Protein AF-A0A8K0Q1V3-F1 (afdb_monomer_lite)

Secondary structure (DSSP, 8-state):
-HHHHHHHHHHHHHHHHHHHHHHHHHHHHHHHHHHHHHHHHHHHHHHHHHHHHHHHHHHHHHSSPPPHHHHHHHHHHHHHHHHHHHHHHHHTHHHHHHHHHHT----PPPTTSHHHHS-GGGGGTTTTTTTS--

pLDDT: mean 88.74, std 14.85, range [39.88, 98.25]

Foldseek 3Di:
DVVVVVVVCCVVVVVLVVVLLVVLVVVLVVVLVVQLVVQLVVLVVVLVVVLVVQQCVCCVPVVDGHDPVVVVVSVVVSVVSSVVSNVVSVVCSVVSSVVSSVPDDDDDDDCPDPCNVPPPPCVVVVVVVVPPPD

Radius of gyration: 31.28 Å; chains: 1; bounding box: 56×24×106 Å

Sequence (134 aa):
IEMALRNAENRMMRSIHNDIRSWARNHAQDYVLE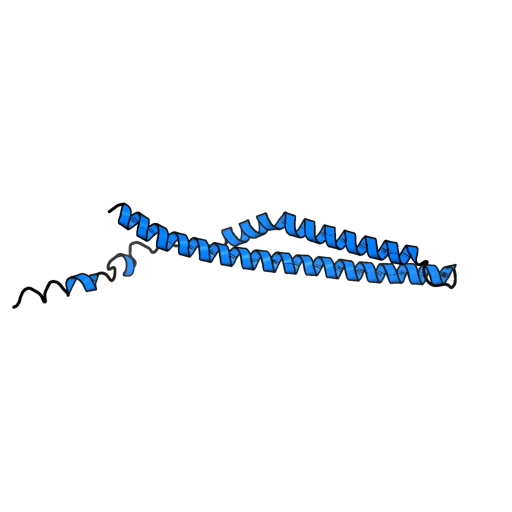YFRLLVERRKTAHSAHLDRITAHSYHYYKAPPHPNQISEAQVSLKNGIDEDWQSSFERYPEILDYYFGLAESTVPAEDEPAVRAPPLTSLRRRRLHHREG

Structure (mmCIF, N/CA/C/O backbone):
data_AF-A0A8K0Q1V3-F1
#
_entry.id   AF-A0A8K0Q1V3-F1
#
loop_
_atom_site.group_PDB
_atom_site.id
_atom_site.type_symbol
_atom_site.label_atom_id
_atom_site.label_alt_id
_atom_site.label_comp_id
_atom_site.label_asym_id
_atom_site.label_entity_id
_atom_site.label_seq_id
_atom_site.pdbx_PDB_ins_code
_atom_site.Cartn_x
_atom_site.Cartn_y
_atom_site.Cartn_z
_atom_site.occupancy
_atom_site.B_iso_or_equiv
_atom_site.auth_seq_id
_atom_site.auth_comp_id
_atom_site.auth_asym_id
_atom_site.auth_atom_id
_atom_site.pdbx_PDB_model_num
ATOM 1 N N . ILE A 1 1 ? -16.379 12.295 43.415 1.00 75.50 1 ILE A N 1
ATOM 2 C CA . ILE A 1 1 ? -17.112 11.461 42.428 1.00 75.50 1 ILE A CA 1
ATOM 3 C C . ILE A 1 1 ? -16.612 11.759 41.019 1.00 75.50 1 ILE A C 1
ATOM 5 O O . ILE A 1 1 ? -16.138 10.847 40.360 1.00 75.50 1 ILE A O 1
ATOM 9 N N . GLU A 1 2 ? -16.588 13.026 40.611 1.00 87.31 2 GLU A N 1
ATOM 10 C CA . GLU A 1 2 ? -16.101 13.474 39.296 1.00 87.31 2 GLU A CA 1
ATOM 11 C C . GLU A 1 2 ? -14.689 12.976 38.931 1.00 87.31 2 GLU A C 1
ATOM 13 O O . GLU A 1 2 ? -14.480 12.418 37.858 1.00 87.31 2 GLU A O 1
ATOM 18 N N . MET A 1 3 ? -13.732 13.039 39.864 1.00 89.25 3 MET A N 1
ATOM 19 C CA . MET A 1 3 ? -12.382 12.495 39.647 1.00 89.25 3 MET A CA 1
ATOM 20 C C . MET A 1 3 ? -12.373 10.971 39.419 1.00 89.25 3 MET A C 1
ATOM 22 O O . MET A 1 3 ? -11.560 10.465 38.652 1.00 89.25 3 MET A O 1
ATOM 26 N N . ALA A 1 4 ? -13.277 10.223 40.061 1.00 87.81 4 ALA A N 1
ATOM 27 C CA . ALA A 1 4 ? -13.370 8.773 39.887 1.00 87.81 4 ALA A CA 1
ATOM 28 C C . ALA A 1 4 ? -13.964 8.408 38.518 1.00 87.81 4 ALA A C 1
ATOM 30 O O . ALA A 1 4 ? -13.436 7.513 37.862 1.00 87.81 4 ALA A O 1
ATOM 31 N N . LEU A 1 5 ? -14.986 9.147 38.068 1.00 87.38 5 LEU A N 1
ATOM 32 C CA . LEU A 1 5 ? -15.550 9.024 36.722 1.00 87.38 5 LEU A CA 1
ATOM 33 C C . LEU A 1 5 ? -14.487 9.324 35.664 1.00 87.38 5 LEU A C 1
ATOM 35 O O . LEU A 1 5 ? -14.198 8.471 34.833 1.00 87.38 5 LEU A O 1
ATOM 39 N N . ARG A 1 6 ? -13.812 10.473 35.776 1.00 90.25 6 ARG A N 1
ATOM 40 C CA . ARG A 1 6 ? -12.746 10.875 34.852 1.00 90.25 6 ARG A CA 1
ATOM 41 C C . ARG A 1 6 ? -11.605 9.856 34.801 1.00 90.25 6 ARG A C 1
ATOM 43 O O . ARG A 1 6 ? -11.020 9.627 33.747 1.00 90.25 6 ARG A O 1
ATOM 50 N N . ASN A 1 7 ? -11.276 9.222 35.926 1.00 87.25 7 ASN A N 1
ATOM 51 C CA . ASN A 1 7 ? -10.254 8.175 35.983 1.00 87.25 7 ASN A CA 1
ATOM 52 C C . ASN A 1 7 ? -10.706 6.845 35.360 1.00 87.25 7 ASN A C 1
ATOM 54 O O . ASN A 1 7 ? -9.859 6.102 34.861 1.00 87.25 7 ASN A O 1
ATOM 58 N N . ALA A 1 8 ? -11.994 6.508 35.432 1.00 87.88 8 ALA A N 1
ATOM 59 C CA . ALA A 1 8 ? -12.557 5.327 34.780 1.00 87.88 8 ALA A CA 1
ATOM 60 C C . ALA A 1 8 ? -12.685 5.550 33.264 1.00 87.88 8 ALA A C 1
ATOM 62 O O . ALA A 1 8 ? -12.206 4.732 32.482 1.00 87.88 8 ALA A O 1
ATOM 63 N N . GLU A 1 9 ? -13.212 6.707 32.865 1.00 88.81 9 GLU A N 1
ATOM 64 C CA . GLU A 1 9 ? -13.344 7.143 31.475 1.00 88.81 9 GLU A CA 1
ATOM 65 C C . GLU A 1 9 ? -11.986 7.182 30.773 1.00 88.81 9 GLU A C 1
ATOM 67 O O . GLU A 1 9 ? -11.811 6.540 29.744 1.00 88.81 9 GLU A O 1
ATOM 72 N N . ASN A 1 10 ? -10.980 7.838 31.366 1.00 90.88 10 ASN A N 1
ATOM 73 C CA . ASN A 1 10 ? -9.637 7.872 30.784 1.00 90.88 10 ASN A CA 1
ATOM 74 C C . ASN A 1 10 ? -9.053 6.472 30.582 1.00 90.88 10 ASN A C 1
ATOM 76 O O . ASN A 1 10 ? -8.346 6.258 29.606 1.00 90.88 10 ASN A O 1
ATOM 80 N N . ARG A 1 11 ? -9.301 5.525 31.492 1.00 87.75 11 ARG A N 1
ATOM 81 C CA . ARG A 1 11 ? -8.778 4.161 31.343 1.00 87.75 11 ARG A CA 1
ATOM 82 C C . ARG A 1 11 ? -9.442 3.436 30.180 1.00 87.75 11 ARG A C 1
ATOM 84 O O . ARG A 1 11 ? -8.736 2.899 29.333 1.00 87.75 11 ARG A O 1
ATOM 91 N N . MET A 1 12 ? -10.771 3.463 30.127 1.00 89.56 12 MET A N 1
ATOM 92 C CA . MET A 1 12 ? -11.535 2.785 29.081 1.00 89.56 12 MET A CA 1
ATOM 93 C C . MET A 1 12 ? -11.310 3.436 27.711 1.00 89.56 12 MET A C 1
ATOM 95 O O . MET A 1 12 ? -10.876 2.770 26.774 1.00 89.56 12 MET A O 1
ATOM 99 N N . MET A 1 13 ? -11.529 4.750 27.609 1.00 90.06 13 MET A N 1
ATOM 100 C CA . MET A 1 13 ? -11.473 5.483 26.342 1.00 90.06 13 MET A CA 1
ATOM 101 C C . MET A 1 13 ? -10.072 5.492 25.742 1.00 90.06 13 MET A C 1
ATOM 103 O O . MET A 1 13 ? -9.936 5.352 24.530 1.00 90.06 13 MET A O 1
ATOM 107 N N . ARG A 1 14 ? -9.013 5.605 26.561 1.00 89.94 14 ARG A N 1
ATOM 108 C CA . ARG A 1 14 ? -7.638 5.524 26.040 1.00 89.94 14 ARG A CA 1
ATOM 109 C C . ARG A 1 14 ? -7.317 4.139 25.498 1.00 89.94 14 ARG A C 1
ATOM 111 O O . ARG A 1 14 ? -6.651 4.068 24.473 1.00 89.94 14 ARG A O 1
ATOM 118 N N . SER A 1 15 ? -7.763 3.070 26.164 1.00 90.06 15 SER A N 1
ATOM 119 C CA . SER A 1 15 ? -7.543 1.705 25.670 1.00 90.06 15 SER A CA 1
ATOM 120 C C . SER A 1 15 ? -8.217 1.521 24.315 1.00 90.06 15 SER A C 1
ATOM 122 O O . SER A 1 15 ? -7.532 1.255 23.336 1.00 90.06 15 SER A O 1
ATOM 124 N N . ILE A 1 16 ? -9.522 1.805 24.238 1.00 89.94 16 ILE A N 1
ATOM 125 C CA . ILE A 1 16 ? -10.313 1.663 23.007 1.00 89.94 16 ILE A CA 1
ATOM 126 C C . ILE A 1 16 ? -9.719 2.504 21.874 1.00 89.94 16 ILE A C 1
ATOM 128 O O . ILE A 1 16 ? -9.507 2.006 20.772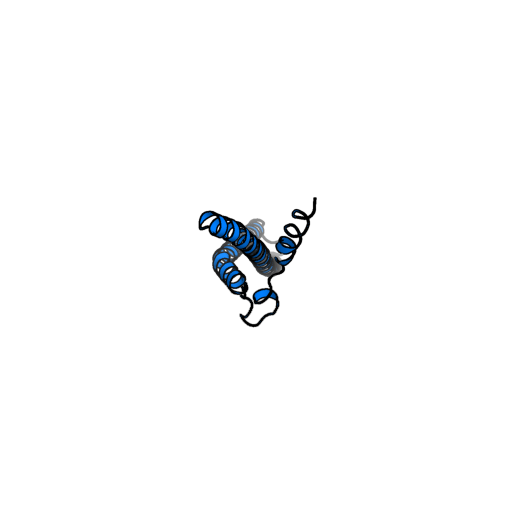 1.00 89.94 16 ILE A O 1
ATOM 132 N N . HIS A 1 17 ? -9.387 3.769 22.144 1.00 92.00 17 HIS A N 1
ATOM 133 C CA . HIS A 1 17 ? -8.765 4.636 21.147 1.00 92.00 17 HIS A CA 1
ATOM 134 C C . HIS A 1 17 ? -7.425 4.077 20.647 1.00 92.00 17 HIS A C 1
ATOM 136 O O . HIS A 1 17 ? -7.152 4.122 19.450 1.00 92.00 17 HIS A O 1
ATOM 142 N N . ASN A 1 18 ? -6.577 3.558 21.538 1.00 93.81 18 ASN A N 1
ATOM 143 C CA . ASN A 1 18 ? -5.283 3.001 21.151 1.00 93.81 18 ASN A CA 1
ATOM 144 C C . ASN A 1 18 ? -5.431 1.717 20.328 1.00 93.81 18 ASN A C 1
ATOM 146 O O . ASN A 1 18 ? -4.682 1.538 19.363 1.00 93.81 18 ASN A O 1
ATOM 150 N N . ASP A 1 19 ? -6.395 0.867 20.678 1.00 94.06 19 ASP A N 1
ATOM 151 C CA . ASP A 1 19 ? -6.685 -0.376 19.967 1.00 94.06 19 ASP A CA 1
ATOM 152 C C . ASP A 1 19 ? -7.193 -0.073 18.551 1.00 94.06 19 ASP A C 1
ATOM 154 O O . ASP A 1 19 ? -6.606 -0.541 17.572 1.00 94.06 19 ASP A O 1
ATOM 158 N N . ILE A 1 20 ? -8.192 0.812 18.427 1.00 95.31 20 ILE A N 1
ATOM 159 C CA . ILE A 1 20 ? -8.733 1.264 17.135 1.00 95.31 20 ILE A CA 1
ATOM 160 C C . ILE A 1 20 ? -7.638 1.926 16.296 1.00 95.31 20 ILE A C 1
ATOM 162 O O . ILE A 1 20 ? -7.455 1.579 15.132 1.00 95.31 20 ILE A O 1
ATOM 166 N N . ARG A 1 21 ? -6.867 2.852 16.879 1.00 96.38 21 ARG A N 1
ATOM 167 C CA . ARG A 1 21 ? -5.784 3.551 16.175 1.00 96.38 21 ARG A CA 1
ATOM 168 C C . ARG A 1 21 ? -4.738 2.583 15.636 1.00 96.38 21 ARG A C 1
ATOM 170 O O . ARG A 1 21 ? -4.284 2.752 14.506 1.00 96.38 21 ARG A O 1
ATOM 177 N N . SER A 1 22 ? -4.320 1.613 16.445 1.00 96.81 22 SER A N 1
ATOM 178 C CA . SER A 1 22 ? -3.312 0.630 16.041 1.00 96.81 22 SER A CA 1
ATOM 179 C C . SER A 1 22 ? -3.856 -0.283 14.947 1.00 96.81 22 SER A C 1
ATOM 181 O O . SER A 1 22 ? -3.178 -0.501 13.945 1.00 96.81 22 SER A O 1
ATOM 183 N N . TRP A 1 23 ? -5.097 -0.751 15.095 1.00 97.25 23 TRP A N 1
ATOM 184 C CA . TRP A 1 23 ? -5.775 -1.570 14.095 1.00 97.25 23 TRP A CA 1
ATOM 185 C C . TRP A 1 23 ? -5.920 -0.833 12.756 1.00 97.25 23 TRP A C 1
ATOM 187 O O . TRP A 1 23 ? -5.436 -1.336 11.742 1.00 97.25 23 TRP A O 1
ATOM 197 N N . ALA A 1 24 ? -6.487 0.376 12.752 1.00 97.81 24 ALA A N 1
ATOM 198 C CA . ALA A 1 24 ? -6.711 1.162 11.539 1.00 97.81 24 ALA A CA 1
ATOM 199 C C . ALA A 1 24 ? -5.393 1.514 10.838 1.00 97.81 24 ALA A C 1
ATOM 201 O O . ALA A 1 24 ? -5.273 1.357 9.625 1.00 97.81 24 ALA A O 1
ATOM 202 N N . ARG A 1 25 ? -4.370 1.920 11.604 1.00 97.31 25 ARG A N 1
ATOM 203 C CA . ARG A 1 25 ? -3.039 2.215 11.060 1.00 97.31 25 ARG A CA 1
ATOM 204 C C . ARG A 1 25 ? -2.424 1.003 10.363 1.00 97.31 25 ARG A C 1
ATOM 206 O O . ARG A 1 25 ? -1.899 1.160 9.266 1.00 97.31 25 ARG A O 1
ATOM 213 N N . ASN A 1 26 ? -2.455 -0.169 10.996 1.00 97.75 26 ASN A N 1
ATOM 214 C CA . ASN A 1 26 ? -1.841 -1.370 10.429 1.00 97.75 26 ASN A CA 1
ATOM 215 C C . ASN A 1 26 ? -2.521 -1.758 9.112 1.00 97.75 26 ASN A C 1
ATOM 217 O O . ASN A 1 26 ? -1.842 -1.942 8.108 1.00 97.75 26 ASN A O 1
ATOM 221 N N . HIS A 1 27 ? -3.856 -1.769 9.084 1.00 98.06 27 HIS A N 1
ATOM 222 C CA . HIS A 1 27 ? -4.599 -2.123 7.874 1.00 98.06 27 HIS A CA 1
ATOM 223 C C . HIS A 1 27 ? -4.420 -1.092 6.754 1.00 98.06 27 HIS A C 1
ATOM 225 O O . HIS A 1 27 ? -4.221 -1.470 5.601 1.00 98.06 27 HIS A O 1
ATOM 231 N N . ALA A 1 28 ? -4.426 0.204 7.081 1.00 97.56 28 ALA A N 1
ATOM 232 C CA . ALA A 1 28 ? -4.161 1.257 6.105 1.00 97.56 28 ALA A CA 1
ATOM 233 C C . ALA A 1 28 ? -2.753 1.140 5.506 1.00 97.56 28 ALA A C 1
ATOM 235 O O . ALA A 1 28 ? -2.578 1.274 4.294 1.00 97.56 28 ALA A O 1
ATOM 236 N N . GLN A 1 29 ? -1.749 0.869 6.346 1.00 96.44 29 GLN A N 1
ATOM 237 C CA . GLN A 1 29 ? -0.369 0.683 5.912 1.00 96.44 29 GLN A CA 1
ATOM 238 C C . GLN A 1 29 ? -0.234 -0.539 4.996 1.00 96.44 29 GLN A C 1
ATOM 240 O O . GLN A 1 29 ? 0.363 -0.427 3.926 1.00 96.44 29 GLN A O 1
ATOM 245 N N . ASP A 1 30 ? -0.807 -1.677 5.385 1.00 97.06 30 ASP A N 1
ATOM 246 C CA . ASP A 1 30 ? -0.767 -2.901 4.584 1.00 97.06 30 ASP A CA 1
ATOM 247 C C . ASP A 1 30 ? -1.436 -2.694 3.222 1.00 97.06 30 ASP A C 1
ATOM 249 O O . ASP A 1 30 ? -0.865 -3.051 2.190 1.00 97.06 30 ASP A O 1
ATOM 253 N N . TYR A 1 31 ? -2.598 -2.036 3.203 1.00 96.88 31 TYR A N 1
ATOM 254 C CA . TYR A 1 31 ? -3.316 -1.727 1.971 1.00 96.88 31 TYR A CA 1
ATOM 255 C C . TYR A 1 31 ? -2.507 -0.820 1.034 1.00 96.88 31 TYR A C 1
ATOM 257 O O . TYR A 1 31 ? -2.385 -1.118 -0.155 1.00 96.88 31 TYR A O 1
ATOM 265 N N . VAL A 1 32 ? -1.932 0.278 1.543 1.00 96.38 32 VAL A N 1
ATOM 266 C CA . VAL A 1 32 ? -1.142 1.204 0.711 1.00 96.38 32 VAL A CA 1
ATOM 267 C C . VAL A 1 32 ? 0.118 0.542 0.173 1.00 96.38 32 VAL A C 1
ATOM 269 O O . VAL A 1 32 ? 0.450 0.732 -0.997 1.00 96.38 32 VAL A O 1
ATOM 272 N N . LEU A 1 33 ? 0.801 -0.265 0.987 1.00 96.12 33 LEU A N 1
ATOM 273 C CA . LEU A 1 33 ? 1.980 -0.998 0.533 1.00 96.12 33 LEU A CA 1
ATOM 274 C C . LEU A 1 33 ? 1.628 -2.020 -0.547 1.00 96.12 33 LEU A C 1
ATOM 276 O O . LEU A 1 33 ? 2.366 -2.141 -1.524 1.00 96.12 33 LEU A O 1
ATOM 280 N N . GLU A 1 34 ? 0.513 -2.731 -0.403 1.00 96.44 34 GLU A N 1
ATOM 281 C CA . GLU A 1 34 ? 0.081 -3.699 -1.407 1.00 96.44 34 GLU A CA 1
ATOM 282 C C . GLU A 1 34 ? -0.335 -3.020 -2.713 1.00 96.44 34 GLU A C 1
ATOM 284 O O . GLU A 1 34 ? 0.108 -3.413 -3.793 1.00 96.44 34 GLU A O 1
ATOM 289 N N . TYR A 1 35 ? -1.101 -1.933 -2.626 1.00 95.81 35 TYR A N 1
ATOM 290 C CA . TYR A 1 35 ? -1.465 -1.137 -3.792 1.00 95.81 35 TYR A CA 1
ATOM 291 C C . TYR A 1 35 ? -0.228 -0.593 -4.524 1.00 95.81 35 TYR A C 1
ATOM 293 O O . TYR A 1 35 ? -0.124 -0.722 -5.745 1.00 95.81 35 TYR A O 1
ATOM 301 N N . PHE A 1 36 ? 0.750 -0.059 -3.788 1.00 97.38 36 PHE A N 1
ATOM 302 C CA . PHE A 1 36 ? 2.008 0.415 -4.362 1.00 97.38 36 PHE A CA 1
ATOM 303 C C . PHE A 1 36 ? 2.794 -0.708 -5.056 1.00 97.38 36 PHE A C 1
ATOM 305 O O . PHE A 1 36 ? 3.285 -0.514 -6.169 1.00 97.38 36 PHE A O 1
ATOM 312 N N . ARG A 1 37 ? 2.874 -1.909 -4.460 1.00 97.25 37 ARG A N 1
ATOM 313 C CA . ARG A 1 37 ? 3.523 -3.070 -5.100 1.00 97.25 37 ARG A CA 1
ATOM 314 C C . ARG A 1 37 ? 2.895 -3.390 -6.454 1.00 97.25 37 ARG A C 1
ATOM 316 O O . ARG A 1 37 ? 3.629 -3.605 -7.415 1.00 97.25 37 ARG A O 1
ATOM 323 N N . LEU A 1 38 ? 1.566 -3.364 -6.557 1.00 97.50 38 LEU A N 1
ATOM 324 C CA . LEU A 1 38 ? 0.869 -3.600 -7.826 1.00 97.50 38 LEU A CA 1
ATOM 325 C C . LEU A 1 38 ? 1.253 -2.570 -8.901 1.00 97.50 38 LEU A C 1
ATOM 327 O O . LEU A 1 38 ? 1.459 -2.939 -10.061 1.00 97.50 38 LEU A O 1
ATOM 331 N N . LEU A 1 39 ? 1.387 -1.293 -8.530 1.00 97.38 39 LEU A N 1
ATOM 332 C CA . LEU A 1 39 ? 1.828 -0.236 -9.449 1.00 97.38 39 LEU A CA 1
ATOM 333 C C . LEU A 1 39 ? 3.268 -0.466 -9.926 1.00 97.38 39 LEU A C 1
ATOM 335 O O . LEU A 1 39 ? 3.534 -0.438 -11.131 1.00 97.38 39 LEU A O 1
ATOM 339 N N . VAL A 1 40 ? 4.172 -0.791 -8.999 1.00 97.88 40 VAL A N 1
ATOM 340 C CA . VAL A 1 40 ? 5.576 -1.091 -9.307 1.00 97.88 40 VAL A CA 1
ATOM 341 C C . VAL A 1 40 ? 5.694 -2.277 -10.262 1.00 97.88 40 VAL A C 1
ATOM 343 O O . VAL A 1 40 ? 6.420 -2.193 -11.254 1.00 97.88 40 VAL A O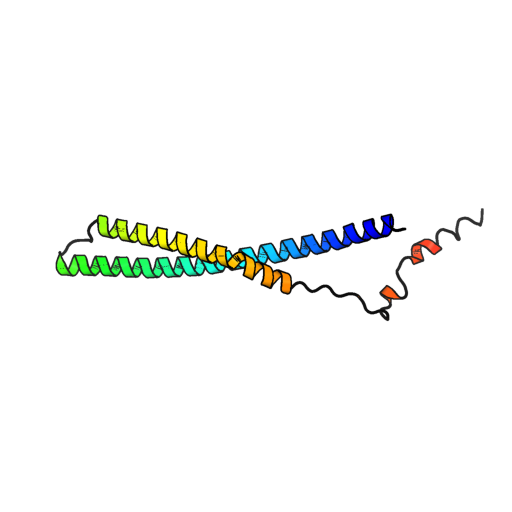 1
ATOM 346 N N . GLU A 1 41 ? 4.967 -3.369 -10.020 1.00 98.19 41 GLU A N 1
ATOM 347 C CA . GLU A 1 41 ? 4.999 -4.545 -10.897 1.00 98.19 41 GLU A CA 1
ATOM 348 C C . GLU A 1 41 ? 4.447 -4.236 -12.297 1.00 98.19 41 GLU A C 1
ATOM 350 O O . GLU A 1 41 ? 5.023 -4.650 -13.313 1.00 98.19 41 GLU A O 1
ATOM 355 N N . ARG A 1 42 ? 3.394 -3.413 -12.385 1.00 97.94 42 ARG A N 1
ATOM 356 C CA . ARG A 1 42 ? 2.886 -2.920 -13.671 1.00 97.94 42 ARG A CA 1
ATOM 357 C C . ARG A 1 42 ? 3.934 -2.083 -14.409 1.00 97.94 42 ARG A C 1
ATOM 359 O O . ARG A 1 42 ? 4.123 -2.284 -15.612 1.00 97.94 42 ARG A O 1
ATOM 366 N N . ARG A 1 43 ? 4.639 -1.174 -13.723 1.00 97.56 43 ARG A N 1
ATOM 367 C CA . ARG A 1 43 ? 5.699 -0.360 -14.345 1.00 97.56 43 ARG A CA 1
ATOM 368 C C . ARG A 1 43 ? 6.896 -1.191 -14.776 1.00 97.56 43 ARG A C 1
ATOM 370 O O . ARG A 1 43 ? 7.375 -0.992 -15.887 1.00 97.56 43 ARG A O 1
ATOM 377 N N . LYS A 1 44 ? 7.343 -2.157 -13.970 1.00 98.19 44 LYS A N 1
ATOM 378 C CA . LYS A 1 44 ? 8.418 -3.088 -14.358 1.00 98.19 44 LYS A CA 1
ATOM 379 C C . LYS A 1 44 ? 8.058 -3.875 -15.615 1.00 98.19 44 LYS A C 1
ATOM 381 O O . LYS A 1 44 ? 8.884 -3.997 -16.516 1.00 98.19 44 LYS A O 1
ATOM 386 N N . THR A 1 45 ? 6.816 -4.346 -15.709 1.00 98.25 45 THR A N 1
ATOM 387 C CA . THR A 1 45 ? 6.316 -5.051 -16.898 1.00 98.25 45 THR A CA 1
ATOM 388 C C . THR A 1 45 ? 6.340 -4.143 -18.131 1.00 98.25 45 THR A C 1
ATOM 390 O O . THR A 1 45 ? 6.863 -4.525 -19.179 1.00 98.25 45 THR A O 1
ATOM 393 N N . ALA A 1 46 ? 5.827 -2.914 -18.006 1.00 97.75 46 ALA A N 1
ATOM 394 C CA . ALA A 1 46 ? 5.844 -1.933 -19.092 1.00 97.75 46 ALA A CA 1
ATOM 395 C C . ALA A 1 46 ? 7.274 -1.549 -19.514 1.00 97.75 46 ALA A C 1
ATOM 397 O O . ALA A 1 46 ? 7.553 -1.418 -20.706 1.00 97.75 46 ALA A O 1
ATOM 398 N N . HIS A 1 47 ? 8.185 -1.417 -18.548 1.00 98.19 47 HIS A N 1
ATOM 399 C CA . HIS A 1 47 ? 9.601 -1.142 -18.778 1.00 98.19 47 HIS A CA 1
ATOM 400 C C . HIS A 1 47 ? 10.290 -2.275 -19.534 1.00 98.19 47 HIS A C 1
ATOM 402 O O . HIS A 1 47 ? 10.968 -2.016 -20.523 1.00 98.19 47 HIS A O 1
ATOM 408 N N . SER A 1 48 ? 10.060 -3.531 -19.140 1.00 98.25 48 SER A N 1
ATOM 409 C CA . SER A 1 48 ? 10.584 -4.695 -19.868 1.00 98.25 48 SER A CA 1
ATOM 410 C C . SER A 1 48 ? 10.131 -4.679 -21.329 1.00 98.25 48 SER A C 1
ATOM 412 O O . SER A 1 48 ? 10.959 -4.745 -22.233 1.00 98.25 48 SER A O 1
ATOM 414 N N . ALA A 1 49 ? 8.832 -4.476 -21.574 1.00 98.12 49 ALA A N 1
ATOM 415 C CA . ALA A 1 49 ? 8.295 -4.390 -22.931 1.00 98.12 49 ALA A CA 1
ATOM 416 C C . ALA A 1 49 ? 8.871 -3.200 -23.727 1.00 98.12 49 ALA A C 1
ATOM 418 O O . ALA A 1 49 ? 9.021 -3.266 -24.951 1.00 98.12 49 ALA A O 1
ATOM 419 N N . HIS A 1 50 ? 9.193 -2.093 -23.052 1.00 97.62 50 HIS A N 1
ATOM 420 C CA . HIS A 1 50 ? 9.864 -0.959 -23.676 1.00 97.62 50 HIS A CA 1
ATOM 421 C C . HIS A 1 50 ? 11.305 -1.300 -24.080 1.00 97.62 50 HIS A C 1
ATOM 423 O O . HIS A 1 50 ? 11.683 -1.013 -25.220 1.00 97.62 50 HIS A O 1
ATOM 429 N N . LEU A 1 51 ? 12.070 -1.958 -23.200 1.00 97.56 51 LEU A N 1
ATOM 430 C CA . LEU A 1 51 ? 13.427 -2.430 -23.487 1.00 97.56 51 LEU A CA 1
ATOM 431 C C . LEU A 1 51 ? 13.455 -3.413 -24.667 1.00 97.56 51 LEU A C 1
ATOM 433 O O . LEU A 1 51 ? 14.309 -3.298 -25.551 1.00 97.56 51 LEU A O 1
ATOM 437 N N . ASP A 1 52 ? 12.484 -4.322 -24.742 1.00 97.56 52 ASP A N 1
ATOM 438 C CA . ASP A 1 52 ? 12.352 -5.249 -25.868 1.00 97.56 52 ASP A CA 1
ATOM 439 C C . ASP A 1 52 ? 12.119 -4.494 -27.183 1.00 97.56 52 ASP A C 1
ATOM 441 O O . ASP A 1 52 ? 12.761 -4.772 -28.199 1.00 97.56 52 ASP A O 1
ATOM 445 N N . ARG A 1 53 ? 11.254 -3.470 -27.163 1.00 96.44 53 ARG A N 1
ATOM 446 C CA . ARG A 1 53 ? 10.954 -2.647 -28.344 1.00 96.44 53 ARG A CA 1
ATOM 447 C C . ARG A 1 53 ? 12.178 -1.877 -28.840 1.00 96.44 53 ARG A C 1
ATOM 449 O O . ARG A 1 53 ? 12.438 -1.885 -30.043 1.00 96.44 53 ARG A O 1
ATOM 456 N N . ILE A 1 54 ? 12.929 -1.218 -27.954 1.00 96.44 54 ILE A N 1
ATOM 457 C CA . ILE A 1 54 ? 14.135 -0.469 -28.361 1.00 96.44 54 ILE A CA 1
ATOM 458 C C . ILE A 1 54 ? 15.244 -1.408 -28.845 1.00 96.44 54 ILE A C 1
ATOM 460 O O . ILE A 1 54 ? 15.976 -1.059 -29.774 1.00 96.44 54 ILE A O 1
ATOM 464 N N . THR A 1 55 ? 15.325 -2.617 -28.283 1.00 96.00 55 THR A N 1
ATOM 465 C CA . THR A 1 55 ? 16.267 -3.661 -28.706 1.00 96.00 55 THR A CA 1
ATOM 466 C C . THR A 1 55 ? 15.933 -4.162 -30.101 1.00 96.00 55 THR A C 1
ATOM 468 O O . THR A 1 55 ? 16.791 -4.131 -30.984 1.00 96.00 55 THR A O 1
ATOM 471 N N . ALA A 1 56 ? 14.674 -4.533 -30.338 1.00 95.75 56 ALA A N 1
ATOM 472 C CA . ALA A 1 56 ? 14.204 -4.961 -31.649 1.00 95.75 56 ALA A CA 1
ATOM 473 C C . ALA A 1 56 ? 14.384 -3.862 -32.707 1.00 95.75 56 ALA A C 1
ATOM 475 O O . ALA A 1 56 ? 14.879 -4.135 -33.799 1.00 95.75 56 ALA A O 1
ATOM 476 N N . HIS A 1 57 ? 14.047 -2.612 -32.372 1.00 95.25 57 HIS A N 1
ATOM 477 C CA . HIS A 1 57 ? 14.241 -1.465 -33.258 1.00 95.25 57 HIS A CA 1
ATOM 478 C C . HIS A 1 57 ? 15.719 -1.282 -33.627 1.00 95.25 57 HIS A C 1
ATOM 480 O O . HIS A 1 57 ? 16.066 -1.210 -34.806 1.00 95.25 57 HIS A O 1
ATOM 486 N N . SER A 1 58 ? 16.604 -1.264 -32.629 1.00 94.88 58 SER A N 1
ATOM 487 C CA . SER A 1 58 ? 18.039 -1.060 -32.851 1.00 94.88 58 SER A CA 1
ATOM 488 C C . SER A 1 58 ? 18.646 -2.166 -33.711 1.00 94.88 58 SER A C 1
ATOM 490 O O . SER A 1 58 ? 19.359 -1.888 -34.678 1.00 94.88 58 SER A O 1
ATOM 492 N N . TYR A 1 59 ? 18.279 -3.419 -33.442 1.00 95.31 59 TYR A N 1
ATOM 493 C CA . TYR A 1 59 ? 18.756 -4.553 -34.223 1.00 95.31 59 TYR A CA 1
ATOM 494 C C . TYR A 1 59 ? 18.189 -4.564 -35.649 1.00 95.31 59 TYR A C 1
ATOM 496 O O . TYR A 1 59 ? 18.891 -4.909 -36.600 1.00 95.31 59 TYR A O 1
ATOM 504 N N . HIS A 1 60 ? 16.931 -4.157 -35.834 1.00 95.81 60 HIS A N 1
ATOM 505 C CA . HIS A 1 60 ? 16.309 -4.111 -37.153 1.00 95.81 60 HIS A CA 1
ATOM 506 C C . HIS A 1 60 ? 17.034 -3.132 -38.088 1.00 95.81 60 HIS A C 1
ATOM 508 O O . HIS A 1 60 ? 17.431 -3.538 -39.184 1.00 95.81 60 HIS A O 1
ATOM 514 N N . TYR A 1 61 ? 17.257 -1.893 -37.633 1.00 95.00 61 TYR A N 1
ATOM 515 C CA . TYR A 1 61 ? 17.793 -0.802 -38.456 1.00 95.00 61 TYR A CA 1
ATOM 516 C C . TYR A 1 61 ? 19.318 -0.709 -38.462 1.00 95.00 61 TYR A C 1
ATOM 518 O O . TYR A 1 61 ? 19.906 -0.463 -39.511 1.00 95.00 61 TYR A O 1
ATOM 526 N N . TYR A 1 62 ? 19.963 -0.926 -37.316 1.00 93.31 62 TYR A N 1
ATOM 527 C CA . TYR A 1 62 ? 21.402 -0.696 -37.157 1.00 93.31 62 TYR A CA 1
ATOM 5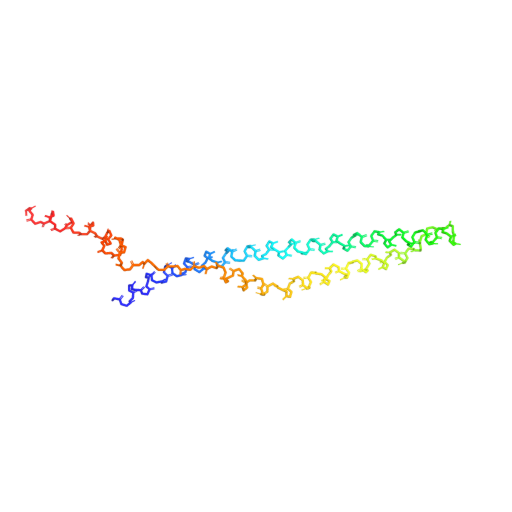28 C C . TYR A 1 62 ? 22.211 -1.990 -37.030 1.00 93.31 62 TYR A C 1
ATOM 530 O O . TYR A 1 62 ? 23.436 -1.927 -36.984 1.00 93.31 62 TYR A O 1
ATOM 538 N N . LYS A 1 63 ? 21.550 -3.163 -36.966 1.00 95.50 63 LYS A N 1
ATOM 539 C CA . LYS A 1 63 ? 22.188 -4.478 -36.722 1.00 95.50 63 LYS A CA 1
ATOM 540 C C . LYS A 1 63 ? 23.095 -4.471 -35.485 1.00 95.50 63 LYS A C 1
ATOM 542 O O . LYS A 1 63 ? 24.068 -5.213 -35.404 1.00 95.50 63 LYS A O 1
ATOM 547 N N . ALA A 1 64 ? 22.750 -3.622 -34.524 1.00 93.50 64 ALA A N 1
ATOM 548 C CA . ALA A 1 64 ? 23.524 -3.330 -33.334 1.00 93.50 64 ALA A CA 1
ATOM 549 C C . ALA A 1 64 ? 22.590 -3.278 -32.114 1.00 93.50 64 ALA A C 1
ATOM 551 O O . ALA A 1 64 ? 21.381 -3.066 -32.272 1.00 93.50 64 ALA A O 1
ATOM 552 N N . PRO A 1 65 ? 23.120 -3.483 -30.896 1.00 93.00 65 PRO A N 1
ATOM 553 C CA . PRO A 1 65 ? 22.353 -3.263 -29.675 1.00 93.00 65 PRO A CA 1
ATOM 554 C C . PRO A 1 65 ? 21.933 -1.785 -29.526 1.00 93.00 65 PRO A C 1
ATOM 556 O O . PRO A 1 65 ? 22.527 -0.912 -30.167 1.00 93.00 65 PRO A O 1
ATOM 559 N N . PRO A 1 66 ? 20.934 -1.486 -28.670 1.00 94.50 66 PRO A N 1
ATOM 560 C CA . PRO A 1 66 ? 20.560 -0.114 -28.337 1.00 94.50 66 PRO A CA 1
ATOM 561 C C . PRO A 1 66 ? 21.733 0.717 -27.838 1.00 94.50 66 PRO A C 1
ATOM 563 O O . PRO A 1 66 ? 22.640 0.213 -27.170 1.00 94.50 66 PRO A O 1
ATOM 566 N N . HIS A 1 67 ? 21.676 2.018 -28.110 1.00 94.38 67 HIS A N 1
ATOM 567 C CA . HIS A 1 67 ? 22.683 2.938 -27.604 1.00 94.38 67 HIS A CA 1
ATOM 568 C C . HIS A 1 67 ? 22.614 2.997 -26.064 1.00 94.38 67 HIS A C 1
ATOM 570 O O . HIS A 1 67 ? 21.509 3.099 -25.521 1.00 94.38 67 HIS A O 1
ATOM 576 N N . PRO A 1 68 ? 23.749 3.009 -25.336 1.00 95.06 68 PRO A N 1
ATOM 577 C CA . PRO A 1 68 ? 23.753 3.043 -23.870 1.00 95.06 68 PRO A CA 1
ATOM 578 C C . PRO A 1 68 ? 22.895 4.161 -23.261 1.00 95.06 68 PRO A C 1
ATOM 580 O O . PRO A 1 68 ? 22.221 3.941 -22.257 1.00 95.06 68 PRO A O 1
ATOM 583 N N . ASN A 1 69 ? 22.848 5.337 -23.900 1.00 95.75 69 ASN A N 1
ATOM 584 C CA . ASN A 1 69 ? 21.995 6.445 -23.447 1.00 95.75 69 ASN A CA 1
ATOM 585 C C . ASN A 1 69 ? 20.501 6.095 -23.470 1.00 95.75 69 ASN A C 1
ATOM 587 O O . ASN A 1 69 ? 19.804 6.456 -22.534 1.00 95.75 69 ASN A O 1
ATOM 591 N N . GLN A 1 70 ? 20.017 5.342 -24.464 1.00 94.62 70 GLN A N 1
ATOM 592 C CA . GLN A 1 70 ? 18.604 4.939 -24.533 1.00 94.62 70 GLN A CA 1
ATOM 593 C C . GLN A 1 70 ? 18.236 4.008 -23.375 1.00 94.62 70 GLN A C 1
ATOM 595 O O . GLN A 1 70 ? 17.162 4.120 -22.791 1.00 94.62 70 GLN A O 1
ATOM 600 N N . ILE A 1 71 ? 19.152 3.105 -23.013 1.00 96.31 71 ILE A N 1
ATOM 601 C CA . ILE A 1 71 ? 18.977 2.233 -21.849 1.00 96.31 71 ILE A CA 1
ATOM 602 C C . ILE A 1 71 ? 18.974 3.065 -20.566 1.00 96.31 71 ILE A C 1
ATOM 604 O O . ILE A 1 71 ? 18.101 2.881 -19.723 1.00 96.31 71 ILE A O 1
ATOM 608 N N . SER A 1 72 ? 19.921 3.996 -20.429 1.00 96.88 72 SER A N 1
ATOM 609 C CA . SER A 1 72 ? 20.009 4.891 -19.272 1.00 96.88 72 SER A CA 1
ATOM 610 C C . SER A 1 72 ? 18.734 5.725 -19.093 1.00 96.88 72 SER A C 1
ATOM 612 O O . SER A 1 72 ? 18.155 5.748 -18.009 1.00 96.88 72 SER A O 1
ATOM 614 N N . GLU A 1 73 ? 18.238 6.337 -20.168 1.00 97.00 73 GLU A N 1
ATOM 615 C CA . GLU A 1 73 ? 16.993 7.112 -20.182 1.00 97.00 73 GLU A CA 1
ATOM 616 C C . GLU A 1 73 ? 15.788 6.263 -19.764 1.00 97.00 73 GLU A C 1
ATOM 618 O O . GLU A 1 73 ? 14.993 6.693 -18.925 1.00 97.00 73 GLU A O 1
ATOM 623 N N . ALA A 1 74 ? 15.682 5.030 -20.271 1.00 97.31 74 ALA A N 1
ATOM 624 C CA . ALA A 1 74 ? 14.625 4.109 -19.869 1.00 97.31 74 ALA A CA 1
ATOM 625 C C . ALA A 1 74 ? 14.690 3.788 -18.363 1.00 97.31 74 ALA A C 1
ATOM 627 O O . ALA A 1 74 ? 13.659 3.757 -17.693 1.00 97.31 74 ALA A O 1
ATOM 628 N N . GLN A 1 75 ? 15.887 3.582 -17.800 1.00 97.38 75 GLN A N 1
ATOM 629 C CA . GLN A 1 75 ? 16.055 3.315 -16.363 1.00 97.38 75 GLN A CA 1
ATOM 630 C C . GLN A 1 75 ? 15.680 4.525 -15.499 1.00 97.38 75 GLN A C 1
ATOM 632 O O . GLN A 1 75 ? 15.016 4.372 -14.472 1.00 97.38 75 GLN A O 1
ATOM 637 N N . VAL A 1 76 ? 16.057 5.734 -15.925 1.00 98.12 76 VAL A N 1
ATOM 638 C CA . VAL A 1 76 ? 15.653 6.978 -15.251 1.00 98.12 76 VAL A CA 1
ATOM 639 C C . VAL A 1 76 ? 14.134 7.141 -15.293 1.00 98.12 76 VAL A C 1
ATOM 641 O O . VAL A 1 76 ? 13.527 7.455 -14.271 1.00 98.12 76 VAL A O 1
ATOM 644 N N . SER A 1 77 ? 13.506 6.872 -16.441 1.00 97.56 77 SER A N 1
ATOM 645 C CA . SER A 1 77 ? 12.048 6.925 -16.584 1.00 97.56 77 SER A CA 1
ATOM 646 C C . SER A 1 77 ? 11.337 5.936 -15.655 1.00 97.56 77 SER A C 1
ATOM 648 O O . SER A 1 77 ? 10.372 6.321 -14.994 1.00 97.56 77 SER A O 1
ATOM 650 N N . LEU A 1 78 ? 11.839 4.700 -15.532 1.00 98.25 78 LEU A N 1
ATOM 651 C CA . LEU A 1 78 ? 11.299 3.721 -14.586 1.00 98.25 78 LEU A CA 1
ATOM 652 C C . LEU A 1 78 ? 11.397 4.224 -13.144 1.00 98.25 78 LEU A C 1
ATOM 654 O O . LEU A 1 78 ? 10.409 4.165 -12.414 1.00 98.25 78 LEU A O 1
ATOM 658 N N . LYS A 1 79 ? 12.568 4.727 -12.736 1.00 98.12 79 LYS A N 1
ATOM 659 C CA . LYS A 1 79 ? 12.778 5.240 -11.379 1.00 98.12 79 LYS A CA 1
ATOM 660 C C . LYS A 1 79 ? 11.816 6.386 -11.065 1.00 98.12 79 LYS A C 1
ATOM 662 O O . LYS A 1 79 ? 11.121 6.321 -10.060 1.00 98.12 79 LYS A O 1
ATOM 667 N N . ASN A 1 80 ? 11.746 7.390 -11.938 1.00 98.12 80 ASN A N 1
ATOM 668 C CA . ASN A 1 80 ? 10.854 8.533 -11.748 1.00 98.12 80 ASN A CA 1
ATOM 669 C C . ASN A 1 80 ? 9.392 8.083 -11.662 1.00 98.12 80 ASN A C 1
ATOM 671 O O . ASN A 1 80 ? 8.648 8.560 -10.817 1.00 98.12 80 ASN A O 1
ATOM 675 N N . GLY A 1 81 ? 9.003 7.105 -12.481 1.00 98.19 81 GLY A N 1
ATOM 676 C CA . GLY A 1 81 ? 7.668 6.534 -12.420 1.00 98.19 81 GLY A CA 1
ATOM 677 C C . GLY A 1 81 ? 7.356 5.818 -11.102 1.00 98.19 81 GLY A C 1
ATOM 678 O O . GLY A 1 81 ? 6.258 5.950 -10.574 1.00 98.19 81 GLY A O 1
ATOM 679 N N . ILE A 1 82 ? 8.313 5.074 -10.548 1.00 98.19 82 ILE A N 1
ATOM 680 C CA . ILE A 1 82 ? 8.151 4.445 -9.229 1.00 98.19 82 ILE A CA 1
ATOM 681 C C . ILE A 1 82 ? 8.034 5.515 -8.133 1.00 98.19 82 ILE A C 1
ATOM 683 O O . ILE A 1 82 ? 7.210 5.371 -7.231 1.00 98.19 82 ILE A O 1
ATOM 687 N N . ASP A 1 83 ? 8.825 6.587 -8.225 1.00 98.19 83 ASP A N 1
ATOM 688 C CA . ASP A 1 83 ? 8.779 7.708 -7.282 1.00 98.19 83 ASP A CA 1
ATOM 689 C C . ASP A 1 83 ? 7.399 8.415 -7.327 1.00 98.19 83 ASP A C 1
ATOM 691 O O . ASP A 1 83 ? 6.819 8.713 -6.280 1.00 98.19 83 ASP A O 1
ATOM 695 N N . GLU A 1 84 ? 6.820 8.603 -8.519 1.00 97.75 84 GLU A N 1
ATOM 696 C CA . GLU A 1 84 ? 5.451 9.118 -8.707 1.00 97.75 84 GLU A CA 1
ATOM 697 C C . GLU A 1 84 ? 4.390 8.187 -8.103 1.00 97.75 84 GLU A C 1
ATOM 699 O O . GLU A 1 84 ? 3.510 8.638 -7.368 1.00 97.75 84 GLU A O 1
ATOM 704 N N . ASP A 1 85 ? 4.476 6.882 -8.378 1.00 97.31 85 ASP A N 1
ATOM 705 C CA . ASP A 1 85 ? 3.513 5.896 -7.873 1.00 97.31 85 ASP A CA 1
ATOM 706 C C . ASP A 1 85 ? 3.527 5.842 -6.339 1.00 97.31 85 ASP A C 1
ATOM 708 O O . ASP A 1 85 ? 2.482 5.662 -5.701 1.00 97.31 85 ASP A O 1
ATOM 712 N N . TRP A 1 86 ? 4.705 6.026 -5.735 1.00 95.81 86 TRP A N 1
ATOM 713 C CA . TRP A 1 86 ? 4.853 6.152 -4.291 1.00 95.81 86 TRP A CA 1
ATOM 714 C C . TRP A 1 86 ? 4.139 7.400 -3.768 1.00 95.81 86 TRP A C 1
ATOM 716 O O . TRP A 1 86 ? 3.341 7.302 -2.833 1.00 95.81 86 TRP A O 1
ATOM 726 N N . GLN A 1 87 ? 4.371 8.556 -4.394 1.00 96.69 87 GLN A N 1
ATOM 727 C CA . GLN A 1 87 ? 3.728 9.806 -3.997 1.00 96.69 87 GLN A CA 1
ATOM 728 C C . GLN A 1 87 ? 2.198 9.708 -4.089 1.00 96.69 87 GLN A C 1
ATOM 730 O O . GLN A 1 87 ? 1.510 10.008 -3.114 1.00 96.69 87 GLN A O 1
ATOM 735 N N . SER A 1 88 ? 1.657 9.208 -5.203 1.00 93.62 88 SER A N 1
ATOM 736 C CA . SER A 1 88 ? 0.208 9.025 -5.366 1.00 93.62 88 SER A CA 1
ATOM 737 C C . SER A 1 88 ? -0.384 8.025 -4.368 1.00 93.62 88 SER A C 1
ATOM 739 O O . SER A 1 88 ? -1.530 8.169 -3.942 1.00 93.62 88 SER A O 1
ATOM 741 N N . SER A 1 89 ? 0.380 7.004 -3.970 1.00 93.50 89 SER A N 1
ATOM 742 C CA . SER A 1 89 ? -0.051 6.058 -2.933 1.00 93.50 89 SER A CA 1
ATOM 743 C C . SER A 1 89 ? -0.125 6.726 -1.556 1.00 93.50 89 SER A C 1
ATOM 745 O O . SER A 1 89 ? -1.043 6.446 -0.787 1.00 93.50 89 SER A O 1
ATOM 747 N N . PHE A 1 90 ? 0.801 7.642 -1.262 1.00 92.88 90 PHE A N 1
ATOM 748 C CA . PHE A 1 90 ? 0.814 8.416 -0.022 1.00 92.88 90 PHE A CA 1
ATOM 749 C C . PHE A 1 90 ? -0.295 9.474 0.031 1.00 92.88 90 PHE A C 1
ATOM 751 O O . PHE A 1 90 ? -0.916 9.652 1.076 1.00 92.88 90 PHE A O 1
ATOM 758 N N . GLU A 1 91 ? -0.590 10.137 -1.090 1.00 94.69 91 GLU A N 1
ATOM 759 C CA . GLU A 1 91 ? -1.669 11.132 -1.189 1.00 94.69 91 GLU A CA 1
ATOM 760 C C . GLU A 1 91 ? -3.039 10.559 -0.813 1.00 94.69 91 GLU A C 1
ATOM 762 O O . GLU A 1 91 ? -3.844 11.278 -0.239 1.00 94.69 91 GLU A O 1
ATOM 767 N N . ARG A 1 92 ? -3.274 9.264 -1.068 1.00 91.88 92 ARG A N 1
ATOM 768 C CA . ARG A 1 92 ? -4.524 8.558 -0.725 1.00 91.88 92 ARG A CA 1
ATOM 769 C C . ARG A 1 92 ? -4.569 8.001 0.699 1.00 91.88 92 ARG A C 1
ATOM 771 O O . ARG A 1 92 ? -5.567 7.403 1.104 1.00 91.88 92 ARG A O 1
ATOM 778 N N . TYR A 1 93 ? -3.459 8.078 1.431 1.00 94.44 93 TYR A N 1
ATOM 779 C CA . TYR A 1 93 ? -3.345 7.484 2.760 1.00 94.44 93 TYR A CA 1
ATOM 780 C C . TYR A 1 93 ? -4.349 8.064 3.777 1.00 94.44 93 TYR A C 1
ATOM 782 O O . TYR A 1 93 ? -4.908 7.270 4.538 1.00 94.44 93 TYR A O 1
ATOM 790 N N . PRO A 1 94 ? -4.640 9.385 3.800 1.00 96.31 94 PRO A N 1
ATOM 791 C CA . PRO A 1 94 ? -5.661 9.950 4.684 1.00 96.31 94 PRO A CA 1
ATOM 792 C C . PRO A 1 94 ? -7.057 9.355 4.461 1.00 96.31 94 PRO A C 1
ATOM 794 O O . PRO A 1 94 ? -7.687 8.921 5.419 1.00 96.31 94 PRO A O 1
ATOM 797 N N . GLU A 1 95 ? -7.514 9.238 3.214 1.00 96.69 95 GLU A N 1
ATOM 798 C CA . GLU A 1 95 ? -8.838 8.691 2.896 1.00 96.69 95 GLU A CA 1
ATOM 799 C C . GLU A 1 95 ? -8.945 7.207 3.271 1.00 96.69 95 GLU A C 1
ATOM 801 O O . GLU A 1 95 ? -9.999 6.725 3.686 1.00 96.69 95 GLU A O 1
ATOM 806 N N . ILE A 1 96 ? -7.842 6.467 3.142 1.00 97.31 96 ILE A N 1
ATOM 807 C CA . ILE A 1 96 ? -7.767 5.061 3.552 1.00 97.31 96 ILE A CA 1
ATOM 808 C C . ILE A 1 96 ? -7.858 4.950 5.077 1.00 97.31 96 ILE A C 1
ATOM 810 O O . ILE A 1 96 ? -8.563 4.076 5.585 1.00 97.31 96 ILE A O 1
ATOM 814 N N . LEU A 1 97 ? -7.184 5.837 5.815 1.00 97.25 97 LEU A N 1
ATOM 815 C CA . LEU A 1 97 ? -7.330 5.909 7.267 1.00 97.25 97 LEU A CA 1
ATOM 816 C C . LEU A 1 97 ? -8.773 6.219 7.660 1.00 97.25 97 LEU A C 1
ATOM 818 O O . LEU A 1 97 ? -9.308 5.514 8.513 1.00 97.25 97 LEU A O 1
ATOM 822 N N . ASP A 1 98 ? -9.408 7.207 7.029 1.00 96.75 98 ASP A N 1
ATOM 823 C CA . ASP A 1 98 ? -10.801 7.574 7.306 1.00 96.75 98 ASP A CA 1
ATOM 824 C C . ASP A 1 98 ? -11.749 6.391 7.089 1.00 96.75 98 ASP A C 1
ATOM 826 O O . ASP A 1 98 ? -12.609 6.123 7.929 1.00 96.75 98 ASP A O 1
ATOM 830 N N . TYR A 1 99 ? -11.545 5.626 6.012 1.00 97.19 99 TYR A N 1
ATOM 831 C CA . TYR A 1 99 ? -12.290 4.393 5.771 1.00 97.19 99 TYR A CA 1
ATOM 832 C C . TYR A 1 99 ? -12.130 3.392 6.923 1.00 97.19 99 TYR A C 1
ATOM 834 O O . TYR A 1 99 ? -13.130 2.942 7.479 1.00 97.19 99 TYR A O 1
ATOM 842 N N . TYR A 1 100 ? -10.895 3.064 7.326 1.00 97.38 100 TYR A N 1
ATOM 843 C CA . TYR A 1 100 ? -10.674 2.096 8.405 1.00 97.38 100 TYR A CA 1
ATOM 844 C C . TYR A 1 100 ? -11.171 2.606 9.762 1.00 97.38 100 TYR A C 1
ATOM 846 O O . TYR A 1 100 ? -11.782 1.844 10.505 1.00 97.38 100 TYR A O 1
ATOM 854 N N . PHE A 1 101 ? -10.991 3.886 10.092 1.00 95.56 101 PHE A N 1
ATOM 855 C CA . PHE A 1 101 ? -11.583 4.455 11.305 1.00 95.56 101 PHE A CA 1
ATOM 856 C C . PHE A 1 101 ? -13.115 4.400 11.278 1.00 95.56 101 PHE A C 1
ATOM 858 O O . PHE A 1 101 ? -13.720 4.136 12.314 1.00 95.56 101 PHE A O 1
ATOM 865 N N . GLY A 1 102 ? -13.739 4.576 10.110 1.00 94.44 102 GLY A N 1
ATOM 866 C CA . GLY A 1 102 ? -15.186 4.454 9.931 1.00 94.44 102 GLY A CA 1
ATOM 867 C C . GLY A 1 102 ? -15.738 3.037 10.122 1.00 94.44 102 GLY A C 1
ATOM 868 O O . GLY A 1 102 ? -16.922 2.892 10.407 1.00 94.44 102 GLY A O 1
ATOM 869 N N . LEU A 1 103 ? -14.902 1.998 10.012 1.00 95.00 103 LE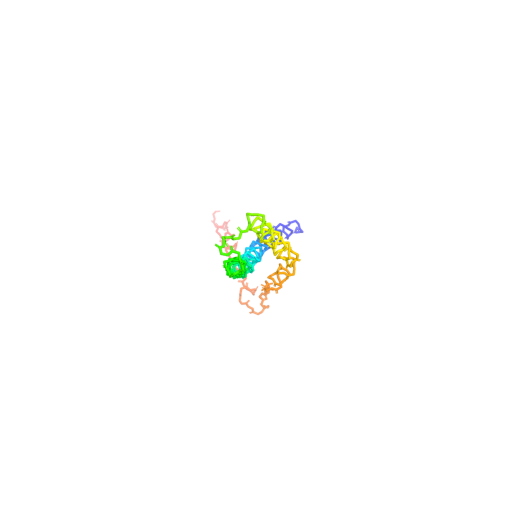U A N 1
ATOM 870 C CA . LEU A 1 103 ? -15.296 0.609 10.289 1.00 95.00 103 LEU A CA 1
ATOM 871 C C . LEU A 1 103 ? -15.324 0.272 11.787 1.00 95.00 103 LEU A C 1
ATOM 873 O O . LEU A 1 103 ? -15.846 -0.774 12.171 1.00 95.00 103 LEU A O 1
ATOM 877 N N . ALA A 1 104 ? -14.723 1.106 12.638 1.00 91.94 104 ALA A N 1
ATOM 878 C CA . ALA A 1 104 ? -14.667 0.847 14.067 1.00 91.94 104 ALA A CA 1
ATOM 879 C C . ALA A 1 104 ? -15.998 1.218 14.736 1.00 91.94 104 ALA A C 1
ATOM 881 O O . ALA A 1 104 ? -16.273 2.385 15.013 1.00 91.94 104 ALA A O 1
ATOM 882 N N . GLU A 1 105 ? -16.812 0.211 15.037 1.00 84.50 105 GLU A N 1
ATOM 883 C CA . GLU A 1 105 ? -18.067 0.383 15.767 1.00 84.50 105 GLU A CA 1
ATOM 884 C C . GLU A 1 105 ? -17.868 0.183 17.277 1.00 84.50 105 GLU A C 1
ATOM 886 O O . GLU A 1 105 ? -17.178 -0.735 17.723 1.00 84.50 105 GLU A O 1
ATOM 891 N N . SER A 1 106 ? -18.499 1.043 18.082 1.00 77.94 106 SER A N 1
ATOM 892 C CA . SER A 1 106 ? -18.582 0.899 19.538 1.00 77.94 106 SER A CA 1
ATOM 893 C C . SER A 1 106 ? -20.050 0.839 19.941 1.00 77.94 106 SER A C 1
ATOM 895 O O . SER A 1 106 ? -20.806 1.779 19.690 1.00 77.94 106 SER A O 1
ATOM 897 N N . THR A 1 107 ? -20.459 -0.267 20.556 1.00 80.12 107 THR A N 1
ATOM 898 C CA . THR A 1 107 ? -21.835 -0.488 21.012 1.00 80.12 107 THR A CA 1
ATOM 899 C C . THR A 1 107 ? -21.921 -0.372 22.527 1.00 80.12 107 THR A C 1
ATOM 901 O O . THR A 1 107 ? -21.071 -0.901 23.244 1.00 80.12 107 THR A O 1
ATOM 904 N N . VAL A 1 108 ? -22.978 0.269 23.024 1.00 85.06 108 VAL A N 1
ATOM 905 C CA . VAL A 1 108 ? -23.304 0.289 24.455 1.00 85.06 108 VAL A CA 1
ATOM 906 C C . VAL A 1 108 ? -24.339 -0.809 24.735 1.00 85.06 108 VAL A C 1
ATOM 908 O O . VAL A 1 108 ? -25.276 -0.939 23.945 1.00 85.06 108 VAL A O 1
ATOM 911 N N . PRO A 1 109 ? -24.189 -1.592 25.820 1.00 87.19 109 PRO A N 1
ATOM 912 C CA . PRO A 1 109 ? -25.185 -2.581 26.232 1.00 87.19 109 PRO A CA 1
ATOM 913 C C . PRO A 1 109 ? -26.577 -1.969 26.441 1.00 87.19 109 PRO A C 1
ATOM 915 O O . PRO A 1 109 ? -26.692 -0.814 26.857 1.00 87.19 109 PRO A O 1
ATOM 918 N N . ALA A 1 110 ? -27.631 -2.749 26.203 1.00 87.38 110 ALA A N 1
ATOM 919 C CA . ALA A 1 110 ? -29.006 -2.317 26.444 1.00 87.38 110 ALA A CA 1
ATOM 920 C C . ALA A 1 110 ? -29.357 -2.294 27.947 1.00 87.38 110 ALA A C 1
ATOM 922 O O . ALA A 1 110 ? -28.836 -3.070 28.748 1.00 87.38 110 ALA A O 1
ATOM 923 N N . GLU A 1 111 ? -30.291 -1.420 28.337 1.00 86.38 111 GLU A N 1
ATOM 924 C CA . GLU A 1 111 ? -30.718 -1.220 29.738 1.00 86.38 111 GLU A CA 1
ATOM 925 C C . GLU A 1 111 ? -31.334 -2.473 30.391 1.00 86.38 111 GLU A C 1
ATOM 927 O O . GLU A 1 111 ? -31.395 -2.608 31.619 1.00 86.38 111 GLU A O 1
ATOM 932 N N . ASP A 1 112 ? -31.853 -3.400 29.587 1.00 88.56 112 ASP A N 1
ATOM 933 C CA . ASP A 1 112 ? -32.459 -4.637 30.059 1.00 88.56 112 ASP A CA 1
ATOM 934 C C . ASP A 1 112 ? -31.477 -5.801 30.217 1.00 88.56 112 ASP A C 1
ATOM 936 O O . ASP A 1 112 ? -31.840 -6.816 30.823 1.00 88.56 112 ASP A O 1
ATOM 940 N N . GLU A 1 113 ? -30.226 -5.638 29.780 1.00 87.56 113 GLU A N 1
ATOM 941 C CA . GLU A 1 113 ? -29.205 -6.666 29.922 1.00 87.56 113 GLU A CA 1
ATOM 942 C C . GLU A 1 113 ? -28.914 -6.978 31.406 1.00 87.56 113 GLU A C 1
ATOM 944 O O . GLU A 1 113 ? -28.700 -6.068 32.219 1.00 87.56 113 GLU A O 1
ATOM 949 N N . PRO A 1 114 ? -28.831 -8.267 31.801 1.00 82.88 114 PRO A N 1
ATOM 950 C CA . PRO A 1 114 ? -28.555 -8.658 33.186 1.00 82.88 114 PRO A CA 1
ATOM 951 C C . PRO A 1 114 ? -27.267 -8.054 33.760 1.00 82.88 114 PRO A C 1
ATOM 953 O O . PRO A 1 114 ? -27.210 -7.759 34.953 1.00 82.88 114 PRO A O 1
ATOM 956 N N . ALA A 1 115 ? -26.251 -7.838 32.918 1.00 82.12 115 ALA A N 1
ATOM 957 C CA . ALA A 1 115 ? -24.988 -7.214 33.307 1.00 82.12 115 ALA A CA 1
ATOM 958 C C . ALA A 1 115 ? -25.145 -5.734 33.706 1.00 82.12 115 ALA A C 1
ATOM 960 O O . ALA A 1 115 ? -24.425 -5.267 34.590 1.00 82.12 115 ALA A O 1
ATOM 961 N N . VAL A 1 116 ? -26.104 -5.022 33.101 1.00 85.69 116 VAL A N 1
ATOM 962 C CA . VAL A 1 116 ? -26.455 -3.633 33.436 1.00 85.69 116 VAL A CA 1
ATOM 963 C C . VAL A 1 116 ? -27.329 -3.593 34.692 1.00 85.69 116 VAL A C 1
ATOM 965 O O . VAL A 1 116 ? -27.076 -2.804 35.602 1.00 85.69 116 VAL A O 1
ATOM 968 N N . ARG A 1 117 ? -28.314 -4.498 34.798 1.00 83.38 117 ARG A N 1
ATOM 969 C CA . ARG A 1 117 ? -29.256 -4.552 35.934 1.00 83.38 117 ARG A CA 1
ATOM 970 C C . ARG A 1 117 ? -28.642 -5.058 37.240 1.00 83.38 117 ARG A C 1
ATOM 972 O O . ARG A 1 117 ? -29.053 -4.632 38.319 1.00 83.38 117 ARG A O 1
ATOM 979 N N . ALA A 1 118 ? -27.688 -5.981 37.165 1.00 78.25 118 ALA A N 1
ATOM 980 C CA . ALA A 1 118 ? -27.047 -6.600 38.321 1.00 78.25 118 ALA A CA 1
ATOM 981 C C . ALA A 1 118 ? -25.520 -6.621 38.144 1.00 78.25 118 ALA A C 1
ATOM 983 O O . ALA A 1 118 ? -24.931 -7.692 37.963 1.00 78.25 118 ALA A O 1
ATOM 984 N N . PRO A 1 119 ? -24.850 -5.452 38.212 1.00 77.88 119 PRO A N 1
ATOM 985 C CA . PRO A 1 119 ? -23.407 -5.397 38.058 1.00 77.88 119 PRO A CA 1
ATOM 986 C C . PRO A 1 119 ? -22.737 -6.243 39.156 1.00 77.88 119 PRO A C 1
ATOM 988 O O . PRO A 1 119 ? -23.173 -6.195 40.314 1.00 77.88 119 PRO A O 1
ATOM 991 N N . PRO A 1 120 ? -21.658 -6.993 38.853 1.00 71.19 120 PRO A N 1
ATOM 992 C CA . PRO A 1 120 ? -21.003 -7.934 39.774 1.00 71.19 120 PRO A CA 1
ATOM 993 C C . PRO A 1 120 ? -20.214 -7.255 40.917 1.00 71.19 120 PRO A C 1
ATOM 995 O O . PRO A 1 120 ? -19.198 -7.756 41.396 1.00 71.19 120 PRO A O 1
ATOM 998 N N . LEU A 1 121 ? -20.699 -6.117 41.416 1.00 66.38 121 LEU A N 1
ATOM 999 C CA . LEU A 1 121 ? -20.199 -5.397 42.588 1.00 66.38 121 LEU A CA 1
ATOM 1000 C C . LEU A 1 121 ? -20.608 -6.074 43.907 1.00 66.38 121 LEU A C 1
ATOM 1002 O O . LEU A 1 121 ? -20.149 -5.683 44.982 1.00 66.38 121 LEU A O 1
ATOM 1006 N N . THR A 1 122 ? -21.458 -7.105 43.850 1.00 53.34 122 THR A N 1
ATOM 1007 C CA . THR A 1 122 ? -22.019 -7.827 45.006 1.00 53.34 122 THR A CA 1
ATOM 1008 C C . THR A 1 122 ? -20.952 -8.486 45.895 1.00 53.34 122 THR A C 1
ATOM 1010 O O . THR A 1 122 ? -21.220 -8.792 47.059 1.00 53.34 122 THR A O 1
ATOM 1013 N N . SER A 1 123 ? -19.708 -8.614 45.423 1.00 51.28 123 SER A N 1
ATOM 1014 C CA . SER A 1 123 ? -18.554 -9.010 46.244 1.00 51.28 123 SER A CA 1
ATOM 1015 C C . SER A 1 123 ? -18.225 -8.010 47.371 1.00 51.28 123 SER A C 1
ATOM 1017 O O . SER A 1 123 ? -17.647 -8.405 48.385 1.00 51.28 123 SER A O 1
ATOM 1019 N N . LEU A 1 124 ? -18.675 -6.748 47.286 1.00 50.66 124 LEU A N 1
ATOM 1020 C CA . LEU A 1 124 ? -18.519 -5.744 48.352 1.00 50.66 124 LEU A CA 1
ATOM 1021 C C . LEU A 1 124 ? -19.515 -5.905 49.514 1.00 50.66 124 LEU A C 1
ATOM 1023 O O . LEU A 1 124 ? -19.242 -5.425 50.617 1.00 50.66 124 LEU A O 1
ATOM 1027 N N . ARG A 1 125 ? -20.649 -6.599 49.325 1.00 44.44 125 ARG A N 1
ATOM 1028 C CA . ARG A 1 125 ? -21.640 -6.803 50.402 1.00 44.44 125 ARG A CA 1
ATOM 1029 C C . ARG A 1 125 ? -21.235 -7.889 51.403 1.00 44.44 125 ARG A C 1
ATOM 1031 O O . ARG A 1 125 ? -21.635 -7.810 52.561 1.00 44.44 125 ARG A O 1
ATOM 1038 N N . ARG A 1 126 ? -20.398 -8.860 51.013 1.00 46.31 126 ARG A N 1
ATOM 1039 C CA . ARG A 1 126 ? -20.039 -9.997 51.887 1.00 46.31 126 ARG A CA 1
ATOM 1040 C C . ARG A 1 126 ? -18.986 -9.667 52.956 1.00 46.31 126 ARG A C 1
ATOM 1042 O O . ARG A 1 126 ? -18.905 -10.372 53.952 1.00 46.31 126 ARG A O 1
ATOM 1049 N N . ARG A 1 127 ? -18.220 -8.574 52.808 1.00 44.59 127 ARG A N 1
ATOM 1050 C CA . ARG A 1 127 ? -17.168 -8.189 53.778 1.00 44.59 127 ARG A CA 1
ATOM 1051 C C . ARG A 1 127 ? -17.671 -7.458 55.024 1.00 44.59 127 ARG A C 1
ATOM 1053 O O . ARG A 1 127 ? -16.985 -7.486 56.036 1.00 44.59 127 ARG A O 1
A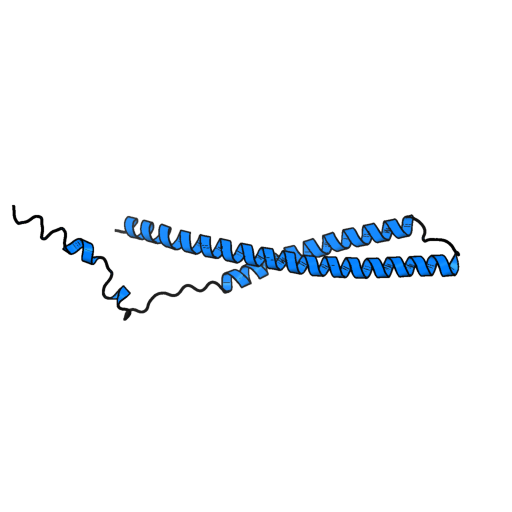TOM 1060 N N . ARG A 1 128 ? -18.848 -6.821 54.982 1.00 48.06 128 ARG A N 1
ATOM 1061 C CA . ARG A 1 128 ? -19.394 -6.087 56.145 1.00 48.06 128 ARG A CA 1
ATOM 1062 C C . ARG A 1 128 ? -20.206 -6.960 57.104 1.00 48.06 128 ARG A C 1
ATOM 1064 O O . ARG A 1 128 ? -20.429 -6.546 58.233 1.00 48.06 128 ARG A O 1
ATOM 1071 N N . LEU A 1 129 ? -20.623 -8.152 56.673 1.00 47.50 129 LEU A N 1
ATOM 1072 C CA . LEU A 1 129 ? -21.339 -9.109 57.524 1.00 47.50 129 LEU A CA 1
ATOM 1073 C C . LEU A 1 129 ? -20.391 -9.945 58.401 1.00 47.50 129 LEU A C 1
ATOM 1075 O O . LEU A 1 129 ? -20.787 -10.350 59.481 1.00 47.50 129 LEU A O 1
ATOM 1079 N N . HIS A 1 130 ? -19.125 -10.117 58.005 1.00 47.72 130 HIS A N 1
ATOM 1080 C CA . HIS A 1 130 ? -18.121 -10.852 58.793 1.00 47.72 130 HIS A CA 1
ATOM 1081 C C . HIS A 1 130 ? -17.356 -10.002 59.826 1.00 47.72 130 HIS A C 1
ATOM 1083 O O . HIS A 1 130 ? -16.406 -10.491 60.423 1.00 47.72 130 HIS A O 1
ATOM 1089 N N . HIS A 1 131 ? -17.727 -8.734 60.037 1.00 45.25 131 HIS A N 1
ATOM 1090 C CA . HIS A 1 131 ? -17.044 -7.850 60.998 1.00 45.25 131 HIS A CA 1
ATOM 1091 C C . HIS A 1 131 ? -17.950 -7.376 62.143 1.00 45.25 131 HIS A C 1
ATOM 1093 O O . HIS A 1 131 ? -17.659 -6.375 62.790 1.00 45.25 131 HIS A O 1
ATOM 1099 N N . ARG A 1 132 ? -19.079 -8.062 62.365 1.00 46.34 132 ARG A N 1
ATOM 1100 C CA . ARG A 1 132 ? -20.044 -7.729 63.424 1.00 46.34 132 ARG A CA 1
ATOM 1101 C C . ARG A 1 132 ? -20.452 -8.921 64.295 1.00 46.34 132 ARG A C 1
ATOM 1103 O O . ARG A 1 132 ? -21.464 -8.847 64.978 1.00 46.34 132 ARG A O 1
ATOM 1110 N N . GLU A 1 133 ? -19.639 -9.971 64.280 1.00 46.91 133 GLU A N 1
ATOM 1111 C CA . GLU A 1 133 ? -19.636 -11.046 65.270 1.00 46.91 133 GLU A CA 1
ATOM 1112 C C . GLU A 1 133 ? -18.175 -11.274 65.670 1.00 46.91 133 GLU A C 1
ATOM 1114 O O . GLU A 1 133 ? -17.371 -11.754 64.868 1.00 46.91 133 GLU A O 1
ATOM 1119 N N . GLY A 1 134 ? -17.824 -10.807 66.865 1.00 39.88 134 GLY A N 1
ATOM 1120 C CA . GLY A 1 134 ? -16.482 -10.812 67.442 1.00 39.88 134 GLY A CA 1
ATOM 1121 C C . GLY A 1 134 ? -16.472 -9.985 68.711 1.00 39.88 134 GLY A C 1
ATOM 1122 O O . GLY A 1 134 ? -16.654 -8.755 68.579 1.00 39.88 134 GLY A O 1
#